Protein AF-A0A1X0RPB9-F1 (afdb_monomer)

Solvent-accessible surface area (backbone atoms only — not comparable to full-atom values): 7649 Å² total; per-residue (Å²): 132,70,64,65,63,25,50,61,67,73,63,40,88,18,40,42,52,42,24,71,76,38,57,91,80,31,90,64,28,49,27,88,86,76,65,73,53,67,14,37,64,58,32,63,68,43,66,34,67,66,42,35,52,38,48,52,52,50,26,66,74,54,26,37,88,84,57,48,71,73,55,49,52,53,22,59,60,67,73,44,44,81,78,54,70,74,40,91,75,66,68,102,83,70,54,67,53,53,56,54,52,46,48,51,49,42,50,49,51,42,51,47,37,28,75,75,67,70,39,80,76,52,46,66,60,44,50,52,62,65,76,107

pLDDT: mean 87.54, std 11.16, range [52.16, 97.38]

Foldseek 3Di:
DAQLVCLLVQNHPQLVVCCVVPVPPRVAQAQPQQSPDRGGSCCLQFDVPLLVVLVVVLCVVWQDDPDDRVNLSVCSNVVNQQPRDTDPPDDPPDDSVRLSRLLSVLSNVLSVCCVPVVDHRDSVVSNVSSVD

InterPro domains:
  IPR026960 Reverse transcriptase zinc-binding domain [PF13966] (3-55)

Mean predicted aligned error: 5.29 Å

Structure (mmCIF, N/CA/C/O backbone):
data_AF-A0A1X0RPB9-F1
#
_entry.id   AF-A0A1X0RPB9-F1
#
loop_
_atom_site.group_PDB
_atom_site.id
_atom_site.type_symbol
_atom_site.label_atom_id
_atom_site.label_alt_id
_atom_site.label_comp_id
_atom_site.label_asym_id
_atom_site.label_entity_id
_atom_site.label_seq_id
_atom_site.pdbx_PDB_ins_code
_atom_site.Cartn_x
_atom_site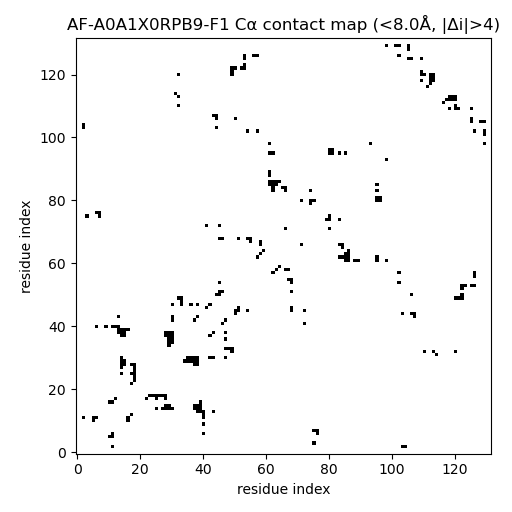.Cartn_y
_atom_site.Cartn_z
_atom_site.occupancy
_atom_site.B_iso_or_equiv
_atom_site.auth_seq_id
_atom_site.auth_comp_id
_atom_site.auth_asym_id
_atom_site.auth_atom_id
_atom_site.pdbx_PDB_model_num
ATOM 1 N N . ARG A 1 1 ? -12.495 -4.966 -7.906 1.00 52.81 1 ARG A N 1
ATOM 2 C CA . ARG A 1 1 ? -12.799 -3.513 -7.749 1.00 52.81 1 ARG A CA 1
ATOM 3 C C . ARG A 1 1 ? -11.464 -2.782 -7.576 1.00 52.81 1 ARG A C 1
ATOM 5 O O . ARG A 1 1 ? -10.630 -3.303 -6.854 1.00 52.81 1 ARG A O 1
ATOM 12 N N . ASN A 1 2 ? -11.221 -1.667 -8.272 1.00 86.12 2 ASN A N 1
ATOM 13 C CA . ASN A 1 2 ? -9.869 -1.114 -8.475 1.00 86.12 2 ASN A CA 1
ATOM 14 C C . ASN A 1 2 ? -9.308 -0.403 -7.212 1.00 86.12 2 ASN A C 1
ATOM 16 O O . ASN A 1 2 ? -9.836 0.632 -6.803 1.00 86.12 2 ASN A O 1
ATOM 20 N N . ILE A 1 3 ? -8.269 -0.982 -6.590 1.00 91.44 3 ILE A N 1
ATOM 21 C CA . ILE A 1 3 ? -7.591 -0.465 -5.380 1.00 91.44 3 ILE A CA 1
ATOM 22 C C . ILE A 1 3 ? -6.883 0.862 -5.678 1.00 91.44 3 ILE A C 1
ATOM 24 O O . ILE A 1 3 ? -7.037 1.821 -4.926 1.00 91.44 3 ILE A O 1
ATOM 28 N N . ILE A 1 4 ? -6.191 0.945 -6.817 1.00 90.56 4 ILE A N 1
ATOM 29 C CA . ILE A 1 4 ? -5.448 2.133 -7.262 1.00 90.56 4 ILE A CA 1
ATOM 30 C C . ILE A 1 4 ? -6.375 3.334 -7.422 1.00 90.56 4 ILE A C 1
ATOM 32 O O . ILE A 1 4 ? -6.088 4.415 -6.921 1.00 90.56 4 ILE A O 1
ATOM 36 N N . TYR A 1 5 ? -7.540 3.136 -8.042 1.00 91.75 5 TYR A N 1
ATOM 37 C CA . TYR A 1 5 ? -8.543 4.190 -8.170 1.00 91.75 5 TYR A CA 1
ATOM 38 C C . TYR A 1 5 ? -8.955 4.746 -6.800 1.00 91.75 5 TYR A C 1
ATOM 40 O O . TYR A 1 5 ? -9.071 5.958 -6.626 1.00 91.75 5 TYR A O 1
ATOM 48 N N . ARG A 1 6 ? -9.163 3.874 -5.805 1.00 92.69 6 ARG A N 1
ATOM 49 C CA . ARG A 1 6 ? -9.508 4.306 -4.443 1.00 92.69 6 ARG A CA 1
ATOM 50 C C . ARG A 1 6 ? -8.358 5.044 -3.774 1.00 92.69 6 ARG A C 1
ATOM 52 O O . ARG A 1 6 ? -8.624 6.028 -3.094 1.00 92.69 6 ARG A O 1
ATOM 59 N N . PHE A 1 7 ? -7.128 4.587 -3.979 1.00 94.44 7 PHE A N 1
ATOM 60 C CA . PHE A 1 7 ? -5.931 5.246 -3.474 1.00 94.44 7 PHE A CA 1
ATOM 61 C C . PHE A 1 7 ? -5.799 6.671 -4.034 1.00 94.44 7 PHE A C 1
ATOM 63 O O . PHE A 1 7 ? -5.795 7.621 -3.261 1.00 94.44 7 PHE A O 1
ATOM 70 N N . ILE A 1 8 ? -5.851 6.834 -5.361 1.00 93.38 8 ILE A N 1
ATOM 71 C CA . ILE A 1 8 ? -5.758 8.141 -6.043 1.00 93.38 8 ILE A CA 1
ATOM 72 C C . ILE A 1 8 ? -6.833 9.120 -5.563 1.00 93.38 8 ILE A C 1
ATOM 74 O O . ILE A 1 8 ? -6.579 10.308 -5.394 1.00 93.38 8 ILE A O 1
ATOM 78 N N . ASN A 1 9 ? -8.050 8.628 -5.333 1.00 92.75 9 ASN A N 1
ATOM 79 C CA . ASN A 1 9 ? -9.171 9.469 -4.922 1.00 92.75 9 ASN A CA 1
ATOM 80 C C . ASN A 1 9 ? -9.274 9.651 -3.397 1.00 92.75 9 ASN A C 1
ATOM 82 O O . ASN A 1 9 ? -10.293 10.166 -2.939 1.00 92.75 9 ASN A O 1
ATOM 86 N N . ASN A 1 10 ? -8.291 9.197 -2.606 1.00 90.06 10 ASN A N 1
ATOM 87 C CA . ASN A 1 10 ? -8.340 9.198 -1.134 1.00 90.06 10 ASN A CA 1
ATOM 88 C C . ASN A 1 10 ? -9.602 8.523 -0.556 1.00 90.06 10 ASN A C 1
ATOM 90 O O . ASN A 1 10 ? -10.117 8.891 0.496 1.00 90.06 10 ASN A O 1
ATOM 94 N N . LYS A 1 11 ? -10.117 7.511 -1.261 1.00 92.81 11 LYS A N 1
ATOM 95 C CA . LYS A 1 11 ? -11.288 6.695 -0.885 1.00 92.81 11 LYS A CA 1
ATOM 96 C C . LYS A 1 11 ? -10.893 5.278 -0.478 1.00 92.81 11 LYS A C 1
ATOM 98 O O . LYS A 1 11 ? -11.717 4.359 -0.503 1.00 92.81 11 LYS A O 1
ATOM 103 N N . ILE A 1 12 ? -9.615 5.071 -0.184 1.00 93.38 12 ILE A N 1
ATOM 104 C CA . ILE A 1 12 ? -9.126 3.802 0.321 1.00 93.38 12 ILE A CA 1
ATOM 105 C C . ILE A 1 12 ? -9.502 3.694 1.808 1.00 93.38 12 ILE A C 1
ATOM 107 O O . ILE A 1 12 ? -9.307 4.662 2.537 1.00 93.38 12 ILE A O 1
ATOM 111 N N . PRO A 1 13 ? -10.091 2.578 2.269 1.00 92.81 13 PRO A N 1
ATOM 112 C CA . PRO A 1 13 ? -10.568 2.411 3.640 1.00 92.81 13 PRO A CA 1
ATOM 113 C C . PRO A 1 13 ? -9.405 2.186 4.616 1.00 92.81 13 PRO A C 1
ATOM 115 O O . PRO A 1 13 ? -9.328 1.147 5.263 1.00 92.81 13 PRO A O 1
ATOM 118 N N . SER A 1 14 ? -8.500 3.158 4.706 1.00 94.06 14 SER A N 1
ATOM 119 C CA . SER A 1 14 ? -7.529 3.243 5.791 1.00 94.06 14 SER A CA 1
ATOM 120 C C . SER A 1 14 ? -8.248 3.526 7.105 1.00 94.06 14 SER A C 1
ATOM 122 O O . SER A 1 14 ? -9.335 4.122 7.113 1.00 94.06 14 SER A O 1
ATOM 124 N N . ARG A 1 15 ? -7.649 3.150 8.237 1.00 91.81 15 ARG A N 1
ATOM 125 C CA . ARG A 1 15 ? -8.258 3.437 9.543 1.00 91.81 15 ARG A CA 1
ATOM 126 C C . ARG A 1 15 ? -8.493 4.925 9.763 1.00 91.81 15 ARG A C 1
ATOM 128 O O . ARG A 1 15 ? -9.519 5.263 10.347 1.00 91.81 15 ARG A O 1
ATOM 135 N N . SER A 1 16 ? -7.624 5.805 9.258 1.00 92.12 16 SER A N 1
ATOM 136 C CA . SER A 1 16 ? -7.850 7.255 9.331 1.00 92.12 16 SER A CA 1
ATOM 137 C C . SER A 1 16 ? -9.141 7.686 8.623 1.00 92.12 16 SER A C 1
ATOM 139 O O . SER A 1 16 ? -9.931 8.441 9.190 1.00 92.12 16 SER A O 1
ATOM 141 N N . LEU A 1 17 ? -9.413 7.158 7.424 1.00 92.12 17 LEU A N 1
ATOM 142 C CA . LEU A 1 17 ? -10.651 7.444 6.702 1.00 92.12 17 LEU A CA 1
ATOM 143 C C . LEU A 1 17 ? -11.860 6.824 7.412 1.00 92.12 17 LEU A C 1
ATOM 145 O O . LEU A 1 17 ? -12.906 7.460 7.530 1.00 92.12 17 LEU A O 1
ATOM 149 N N . LEU A 1 18 ? -11.726 5.594 7.909 1.00 91.06 18 LEU A N 1
ATOM 150 C CA . LEU A 1 18 ? -12.804 4.919 8.630 1.00 91.06 18 LEU A CA 1
ATOM 151 C C . LEU A 1 18 ? -13.152 5.627 9.944 1.00 91.06 18 LEU A C 1
ATOM 153 O O . LEU A 1 18 ? -14.330 5.725 10.265 1.00 91.06 18 LEU A O 1
ATOM 157 N N . GLN A 1 19 ? -12.171 6.159 10.674 1.00 90.12 19 GLN A N 1
ATOM 158 C CA . GLN A 1 19 ? -12.406 6.985 11.861 1.00 90.12 19 GLN A CA 1
ATOM 159 C C . GLN A 1 19 ? -13.118 8.292 11.507 1.00 90.12 19 GLN A C 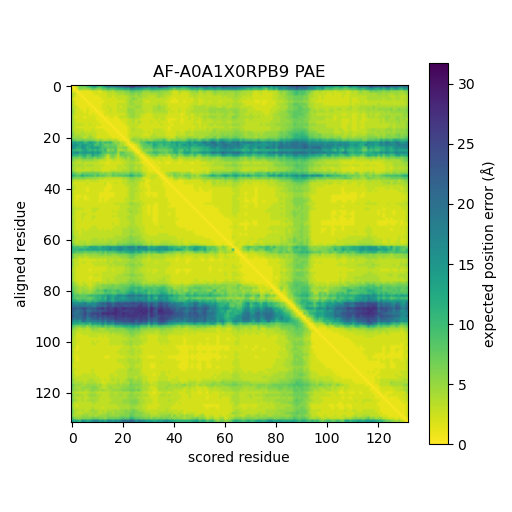1
ATOM 161 O O . GLN A 1 19 ? -14.048 8.699 12.203 1.00 90.12 19 GLN A O 1
ATOM 166 N N . TYR A 1 20 ? -12.723 8.931 10.406 1.00 88.56 20 TYR A N 1
ATOM 167 C CA . TYR A 1 20 ? -13.387 10.139 9.929 1.00 88.56 20 TYR A CA 1
ATOM 168 C C . TYR A 1 20 ? -14.861 9.887 9.560 1.00 88.56 20 TYR A C 1
ATOM 170 O O . TYR A 1 20 ? -15.727 10.666 9.945 1.00 88.56 20 TYR A O 1
ATOM 178 N N . ILE A 1 21 ? -15.168 8.784 8.867 1.00 88.06 21 ILE A N 1
ATOM 179 C CA . ILE A 1 21 ? -16.537 8.466 8.417 1.00 88.06 21 ILE A CA 1
ATOM 180 C C . ILE A 1 21 ? -17.393 7.854 9.542 1.00 88.06 21 ILE A C 1
ATOM 182 O O . ILE A 1 21 ? -18.576 8.165 9.668 1.00 88.06 21 ILE A O 1
ATOM 186 N N . PHE A 1 22 ? -16.815 6.969 10.356 1.00 85.50 22 PHE A N 1
ATOM 187 C CA . PHE A 1 22 ? -17.508 6.157 11.363 1.00 85.50 22 PHE A CA 1
ATOM 188 C C . PHE A 1 22 ? -16.938 6.399 12.762 1.00 85.50 22 PHE A C 1
ATOM 190 O O . PHE A 1 22 ? -16.606 5.455 13.483 1.00 85.50 22 PHE A O 1
ATOM 197 N N . SER A 1 23 ? -16.850 7.663 13.173 1.00 74.00 23 SER A N 1
ATOM 198 C CA . SER A 1 23 ? -16.170 8.101 14.405 1.00 74.00 23 SER A CA 1
ATOM 199 C C . SER A 1 23 ? -16.675 7.438 15.694 1.00 74.00 23 SER A C 1
ATOM 201 O O . SER A 1 23 ? -15.974 7.438 16.698 1.00 74.00 23 SER A O 1
ATOM 203 N N . LYS A 1 24 ? -17.875 6.841 15.680 1.00 71.50 24 LYS A N 1
ATOM 204 C CA . LYS A 1 24 ? -18.426 6.062 16.804 1.00 71.50 24 LYS A CA 1
ATOM 205 C C . LYS A 1 24 ? -17.896 4.625 16.893 1.00 71.50 24 LYS A C 1
ATOM 207 O O . LYS A 1 24 ? -17.904 4.055 17.976 1.00 71.50 24 LYS A O 1
ATOM 212 N N . ASN A 1 25 ? -17.451 4.044 15.778 1.00 73.19 25 ASN A N 1
ATOM 213 C CA . ASN A 1 25 ? -17.097 2.623 15.673 1.00 73.19 25 ASN A CA 1
ATOM 214 C C . ASN A 1 25 ? -15.585 2.388 15.571 1.00 73.19 25 ASN A C 1
ATOM 216 O O . ASN A 1 25 ? -15.126 1.259 15.732 1.00 73.19 25 ASN A O 1
ATOM 220 N N . VAL A 1 26 ? -14.804 3.429 15.274 1.00 75.12 26 VAL A N 1
ATOM 221 C CA . VAL A 1 26 ? -13.344 3.351 15.179 1.00 75.12 26 VAL A CA 1
ATOM 222 C C . VAL A 1 26 ? -12.744 4.329 16.176 1.00 75.12 26 VAL A C 1
ATOM 224 O O . VAL A 1 26 ? -12.734 5.536 15.954 1.00 75.12 26 VAL A O 1
ATOM 227 N N . THR A 1 27 ? -12.260 3.791 17.291 1.00 73.75 27 THR A N 1
ATOM 228 C CA . THR A 1 27 ? -11.702 4.569 18.402 1.00 73.75 27 THR A CA 1
ATOM 229 C C . THR A 1 27 ? -10.332 5.152 18.073 1.00 73.75 27 THR A C 1
ATOM 231 O O . THR A 1 27 ? -10.065 6.299 18.418 1.00 73.75 27 THR A O 1
ATOM 234 N N . PHE A 1 28 ? -9.496 4.404 17.347 1.00 81.12 28 PHE A N 1
ATOM 235 C CA . PHE A 1 28 ? -8.138 4.809 16.988 1.00 81.12 28 PHE A CA 1
ATOM 236 C C . PHE A 1 28 ? -7.851 4.574 15.505 1.00 81.12 28 PHE A C 1
ATOM 238 O O . PHE A 1 28 ? -8.281 3.574 14.921 1.00 81.12 28 PHE A O 1
ATOM 245 N N . ALA A 1 29 ? -7.096 5.493 14.904 1.00 88.75 29 ALA A N 1
ATOM 246 C CA . ALA A 1 29 ? -6.652 5.390 13.519 1.00 88.75 29 ALA A CA 1
ATOM 247 C C . ALA A 1 29 ? -5.287 4.705 13.361 1.00 88.75 29 ALA A C 1
ATOM 249 O O . ALA A 1 29 ? -4.756 4.689 12.257 1.00 88.75 29 ALA A O 1
ATOM 250 N N . ASN A 1 30 ? -4.709 4.141 14.423 1.00 93.06 30 ASN A N 1
ATOM 251 C CA . ASN A 1 30 ? -3.433 3.432 14.353 1.00 93.06 30 ASN A CA 1
ATOM 252 C C . ASN A 1 30 ? -3.521 2.190 13.454 1.00 93.06 30 ASN A C 1
ATOM 254 O O . ASN A 1 30 ? -4.542 1.498 13.402 1.00 93.06 30 ASN A O 1
ATOM 258 N N . CYS A 1 31 ? -2.423 1.900 12.764 1.00 93.69 31 CYS A N 1
ATOM 259 C CA . CYS A 1 31 ? -2.260 0.693 11.968 1.00 93.69 31 CYS A CA 1
ATOM 260 C C . CYS A 1 31 ? -2.291 -0.538 12.869 1.00 93.69 31 CYS A C 1
ATOM 262 O O . CYS A 1 31 ? -1.480 -0.669 13.781 1.00 93.69 31 CYS A O 1
ATOM 264 N N . GLN A 1 32 ? -3.191 -1.477 12.588 1.00 91.44 32 GLN A N 1
ATOM 265 C CA . GLN A 1 32 ? -3.331 -2.669 13.429 1.00 91.44 32 GLN A CA 1
ATOM 266 C C . GLN A 1 32 ? -2.189 -3.677 13.242 1.00 91.44 32 GLN A C 1
ATOM 268 O O . GLN A 1 32 ? -2.034 -4.572 14.063 1.00 91.44 32 GLN A O 1
ATOM 273 N N . ILE A 1 33 ? -1.396 -3.541 12.174 1.00 93.44 33 ILE A N 1
ATOM 274 C CA . ILE A 1 33 ? -0.279 -4.449 11.887 1.00 93.44 33 ILE A CA 1
ATOM 275 C C . ILE A 1 33 ? 0.979 -4.025 12.645 1.00 93.44 33 ILE A C 1
ATOM 277 O O . ILE A 1 33 ? 1.602 -4.852 13.298 1.00 93.44 33 ILE A O 1
ATOM 281 N N . CYS A 1 34 ? 1.375 -2.750 12.568 1.00 93.69 34 CYS A N 1
ATOM 282 C CA . CYS A 1 34 ? 2.592 -2.279 13.239 1.00 93.69 34 CYS A CA 1
ATOM 283 C C . CYS A 1 34 ? 2.329 -1.640 14.607 1.00 93.69 34 CYS A C 1
ATOM 285 O O . CYS A 1 34 ? 3.272 -1.461 15.369 1.00 93.69 34 CYS A O 1
ATOM 287 N N . SER A 1 35 ? 1.080 -1.267 14.911 1.00 88.44 35 SER A N 1
ATOM 288 C CA . SER A 1 35 ? 0.661 -0.553 16.130 1.00 88.44 35 SER A CA 1
ATOM 289 C C . SER A 1 35 ? 1.372 0.783 16.409 1.00 88.44 35 SER A C 1
ATOM 291 O O . SER A 1 35 ? 1.116 1.396 17.440 1.00 88.44 35 SER A O 1
ATOM 293 N N . GLY A 1 36 ? 2.241 1.252 15.508 1.00 84.19 36 GLY A N 1
ATOM 294 C CA . GLY A 1 36 ? 3.039 2.466 15.685 1.00 84.19 36 GLY A CA 1
ATOM 295 C C . GLY A 1 36 ? 2.301 3.716 15.220 1.00 8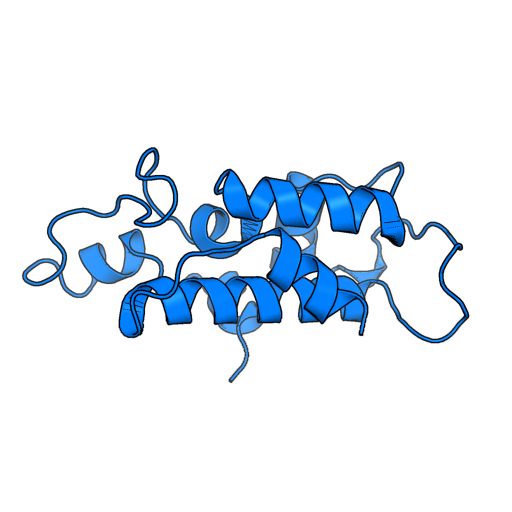4.19 36 GLY A C 1
ATOM 296 O O . GLY A 1 36 ? 1.841 4.516 16.030 1.00 84.19 36 GLY A O 1
ATOM 297 N N . ASP A 1 37 ? 2.153 3.865 13.905 1.00 91.44 37 ASP A N 1
ATOM 298 C CA . ASP A 1 37 ? 1.647 5.098 13.301 1.00 91.44 37 ASP A CA 1
ATOM 299 C C . ASP A 1 37 ? 0.152 5.046 12.972 1.00 91.44 37 ASP A C 1
ATOM 301 O O . ASP A 1 37 ? -0.472 3.983 12.885 1.00 91.44 37 ASP A O 1
ATOM 305 N N . THR A 1 38 ? -0.416 6.225 12.719 1.00 93.44 38 THR A N 1
ATOM 306 C CA . THR A 1 38 ? -1.733 6.381 12.099 1.00 93.44 38 THR A CA 1
ATOM 307 C C . THR A 1 38 ? -1.741 5.764 10.702 1.00 93.44 38 THR A C 1
ATOM 309 O O . THR A 1 38 ? -0.944 6.121 9.835 1.00 93.44 38 THR A O 1
ATOM 312 N N . GLU A 1 39 ? -2.698 4.880 10.446 1.00 95.00 39 GLU A N 1
ATOM 313 C CA . GLU A 1 39 ? -2.900 4.269 9.144 1.00 95.00 39 GLU A CA 1
ATOM 314 C C . GLU A 1 39 ? -3.584 5.249 8.186 1.00 95.00 39 GLU A C 1
ATOM 316 O O . GLU A 1 39 ? -4.813 5.353 8.111 1.00 95.00 39 GLU A O 1
ATOM 321 N N . THR A 1 40 ? -2.757 5.982 7.448 1.00 95.81 40 THR A N 1
ATOM 322 C CA . THR A 1 40 ? -3.145 6.766 6.271 1.00 95.81 40 THR A CA 1
ATOM 323 C C . THR A 1 40 ? -3.239 5.883 5.023 1.00 95.81 40 THR A C 1
ATOM 325 O O . THR A 1 40 ? -2.892 4.704 5.056 1.00 95.81 40 THR A O 1
ATOM 328 N N . ALA A 1 41 ? -3.683 6.447 3.896 1.00 95.31 41 ALA A N 1
ATOM 329 C CA . ALA A 1 41 ? -3.676 5.759 2.603 1.00 95.31 41 ALA A CA 1
ATOM 330 C C . ALA A 1 41 ? -2.270 5.259 2.214 1.00 95.31 41 ALA A C 1
ATOM 332 O O . ALA A 1 41 ? -2.110 4.108 1.808 1.00 95.31 41 ALA A O 1
ATOM 333 N N . ASP A 1 42 ? -1.252 6.102 2.402 1.00 96.25 42 ASP A N 1
ATOM 334 C CA . ASP A 1 42 ? 0.145 5.754 2.128 1.00 96.25 42 ASP A CA 1
ATOM 335 C C . ASP A 1 42 ? 0.653 4.687 3.099 1.00 96.25 42 ASP A C 1
ATOM 337 O O . ASP A 1 42 ? 1.330 3.747 2.690 1.00 96.25 42 ASP A O 1
ATOM 341 N N . HIS A 1 43 ? 0.289 4.776 4.380 1.00 96.56 43 HIS A N 1
ATOM 342 C CA . HIS A 1 43 ? 0.684 3.781 5.378 1.00 96.56 43 HIS A CA 1
ATOM 343 C C . HIS A 1 43 ? 0.031 2.419 5.137 1.00 96.56 43 HIS A C 1
ATOM 345 O O . HIS A 1 43 ? 0.679 1.378 5.279 1.00 96.56 43 HIS A O 1
ATOM 351 N N . LEU A 1 44 ? -1.232 2.426 4.710 1.00 96.50 44 LEU A N 1
ATOM 352 C CA . LEU A 1 44 ? -1.997 1.234 4.372 1.00 96.50 44 LEU A CA 1
ATOM 353 C C . LEU A 1 44 ? -1.375 0.442 3.215 1.00 96.50 44 LEU A C 1
ATOM 355 O O . LEU A 1 44 ? -1.495 -0.778 3.202 1.00 96.50 44 LEU A O 1
ATOM 359 N N . LEU A 1 45 ? -0.728 1.091 2.248 1.00 96.81 45 LEU A N 1
ATOM 360 C CA . LEU A 1 45 ? -0.201 0.403 1.063 1.00 96.81 45 LEU A CA 1
ATOM 361 C C . LEU A 1 45 ? 1.328 0.353 0.985 1.00 96.81 45 LEU A C 1
ATOM 363 O O . LEU A 1 45 ? 1.864 -0.584 0.399 1.00 96.81 45 LEU A O 1
ATOM 367 N N . PHE A 1 46 ? 2.035 1.322 1.567 1.00 96.88 46 PHE A N 1
ATOM 368 C CA . PHE A 1 46 ? 3.456 1.546 1.291 1.00 96.88 46 PHE A CA 1
ATOM 369 C C . PHE A 1 46 ? 4.315 1.673 2.550 1.00 96.88 46 PHE A C 1
ATOM 371 O O . PHE A 1 46 ? 5.297 0.948 2.685 1.00 96.88 46 PHE A O 1
ATOM 378 N N . THR A 1 47 ? 3.975 2.583 3.467 1.00 96.94 47 THR A N 1
ATOM 379 C CA . THR A 1 47 ? 4.942 3.043 4.486 1.00 96.94 47 THR A CA 1
ATOM 380 C C . THR A 1 47 ? 4.899 2.286 5.813 1.00 96.94 47 THR A C 1
ATOM 382 O O . THR A 1 47 ? 5.825 2.416 6.609 1.00 96.94 47 THR A O 1
ATOM 385 N N . CYS A 1 48 ? 3.886 1.447 6.056 1.00 97.38 48 CYS A N 1
ATOM 386 C CA . CYS A 1 48 ? 3.882 0.532 7.202 1.00 97.38 48 CYS A CA 1
ATOM 387 C C . CYS A 1 48 ? 5.139 -0.358 7.189 1.00 97.38 48 CYS A C 1
ATOM 389 O O . CYS A 1 48 ? 5.370 -0.990 6.161 1.00 97.38 48 CYS A O 1
ATOM 391 N N . PRO A 1 49 ? 5.880 -0.538 8.303 1.00 96.81 49 PRO A N 1
ATOM 392 C CA . PRO A 1 49 ? 7.140 -1.296 8.325 1.00 96.81 49 PRO A CA 1
ATOM 393 C C . PRO A 1 49 ? 7.076 -2.681 7.660 1.00 96.81 49 PRO A C 1
ATOM 395 O O . PRO A 1 49 ? 7.917 -3.012 6.830 1.00 96.81 49 PRO A O 1
ATOM 398 N N . ALA A 1 50 ? 6.024 -3.460 7.936 1.00 96.12 50 ALA A N 1
ATOM 399 C CA . ALA A 1 50 ? 5.821 -4.771 7.311 1.00 96.12 50 ALA A CA 1
ATOM 400 C C . ALA A 1 50 ? 5.637 -4.705 5.779 1.00 96.12 50 ALA A C 1
ATOM 402 O O . ALA A 1 50 ? 6.089 -5.592 5.058 1.00 96.12 50 ALA A O 1
ATOM 403 N N . LYS A 1 51 ? 4.990 -3.646 5.274 1.00 96.69 51 LYS A N 1
ATOM 404 C CA . LYS A 1 51 ? 4.748 -3.411 3.838 1.00 96.69 51 LYS A CA 1
ATOM 405 C C . LYS A 1 51 ? 5.974 -2.806 3.171 1.00 96.69 51 LYS A C 1
ATOM 407 O O . LYS A 1 51 ? 6.284 -3.153 2.041 1.00 96.69 51 LYS A O 1
ATOM 412 N N . LEU A 1 52 ? 6.697 -1.955 3.896 1.00 96.31 52 LEU A N 1
ATOM 413 C CA . LEU A 1 52 ? 7.966 -1.390 3.468 1.00 96.31 52 LEU A CA 1
ATOM 414 C C . LEU A 1 52 ? 8.991 -2.498 3.218 1.00 96.31 52 LEU A C 1
ATOM 416 O O . LEU A 1 52 ? 9.703 -2.443 2.225 1.00 96.31 52 LEU A O 1
ATOM 420 N N . PHE A 1 53 ? 9.017 -3.531 4.067 1.00 96.75 53 PHE A N 1
ATOM 421 C CA . PHE A 1 53 ? 9.844 -4.715 3.839 1.00 96.75 53 PHE A CA 1
ATOM 422 C C . PHE A 1 53 ? 9.504 -5.407 2.508 1.00 96.75 53 PHE A C 1
ATOM 424 O O . PHE A 1 53 ? 10.399 -5.627 1.701 1.00 96.75 53 PHE A O 1
ATOM 431 N N . VAL A 1 54 ? 8.215 -5.660 2.234 1.00 97.00 54 VAL A N 1
ATOM 432 C CA . VAL A 1 54 ? 7.764 -6.214 0.940 1.00 97.00 54 VAL A CA 1
ATOM 433 C C . VAL A 1 54 ? 8.223 -5.327 -0.215 1.00 97.00 54 VAL A C 1
ATOM 435 O O . VAL A 1 54 ? 8.816 -5.817 -1.170 1.00 97.00 54 VAL A O 1
ATOM 438 N N . TRP A 1 55 ? 7.993 -4.015 -0.125 1.00 96.38 55 TRP A N 1
ATOM 439 C CA . TRP A 1 55 ? 8.398 -3.087 -1.175 1.00 96.38 55 TRP A CA 1
ATOM 440 C C . TRP A 1 55 ? 9.903 -3.055 -1.397 1.00 96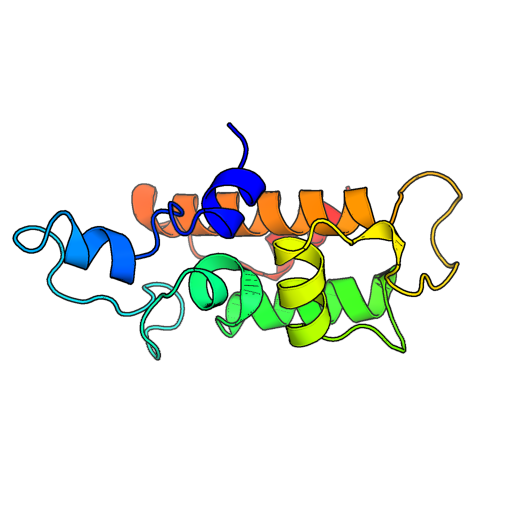.38 55 TRP A C 1
ATOM 442 O O . TRP A 1 55 ? 10.317 -3.010 -2.546 1.00 96.38 55 TRP A O 1
ATOM 452 N N . ASN A 1 56 ? 10.716 -3.089 -0.344 1.00 94.62 56 ASN A N 1
ATOM 453 C CA . ASN A 1 56 ? 12.170 -3.092 -0.479 1.00 94.62 56 ASN A CA 1
ATOM 454 C C . ASN A 1 56 ? 12.662 -4.342 -1.216 1.00 94.62 56 ASN A C 1
ATOM 456 O O . ASN A 1 56 ? 13.501 -4.213 -2.102 1.00 94.62 56 ASN A O 1
ATOM 460 N N . GLU A 1 57 ? 12.102 -5.515 -0.913 1.00 93.50 57 GLU A N 1
ATOM 461 C CA . GLU A 1 57 ? 12.433 -6.766 -1.609 1.00 93.50 57 GLU A CA 1
ATOM 462 C C . GLU A 1 57 ? 12.004 -6.723 -3.082 1.00 93.50 57 GLU A C 1
ATOM 464 O O . GLU A 1 57 ? 12.810 -6.985 -3.972 1.00 93.50 57 GLU A O 1
ATOM 469 N N . ILE A 1 58 ? 10.766 -6.298 -3.362 1.00 91.56 58 ILE A N 1
ATOM 470 C CA . ILE A 1 58 ? 10.254 -6.163 -4.736 1.00 91.56 58 ILE A CA 1
ATOM 471 C C . ILE A 1 58 ? 11.037 -5.110 -5.529 1.00 91.56 58 ILE A C 1
ATOM 473 O O . ILE A 1 58 ? 11.340 -5.312 -6.704 1.00 91.56 58 ILE A O 1
ATOM 477 N N . ILE A 1 59 ? 11.391 -3.984 -4.907 1.00 91.00 59 ILE A N 1
ATOM 478 C CA . ILE A 1 59 ? 12.243 -2.973 -5.532 1.00 91.00 59 ILE A CA 1
ATOM 479 C C . ILE A 1 59 ? 13.599 -3.588 -5.847 1.00 91.00 59 ILE A C 1
ATOM 481 O O . ILE A 1 59 ? 14.031 -3.501 -6.990 1.00 91.00 59 ILE A O 1
ATOM 485 N N . PHE A 1 60 ? 14.255 -4.212 -4.869 1.00 89.00 60 PHE A N 1
ATOM 486 C CA . PHE A 1 60 ? 15.581 -4.793 -5.049 1.00 89.00 60 PHE A CA 1
ATOM 487 C C . PHE A 1 60 ? 15.611 -5.830 -6.180 1.00 89.00 60 PHE A C 1
ATOM 489 O O . PHE A 1 60 ? 16.546 -5.852 -6.980 1.00 89.00 60 PHE A O 1
ATOM 496 N N . GLU A 1 61 ? 14.568 -6.650 -6.274 1.00 86.94 61 GLU A N 1
ATOM 497 C CA . GLU A 1 61 ? 14.464 -7.720 -7.261 1.00 86.94 61 GLU A CA 1
ATOM 498 C C . GLU A 1 61 ? 14.076 -7.221 -8.663 1.00 86.94 61 GLU A C 1
ATOM 500 O O . GLU A 1 61 ? 14.657 -7.677 -9.651 1.00 86.94 61 GLU A O 1
ATOM 505 N N . PHE A 1 62 ? 13.135 -6.272 -8.768 1.00 83.94 62 PHE A N 1
ATOM 506 C CA . PHE A 1 62 ? 12.501 -5.916 -10.047 1.00 83.94 62 PHE A CA 1
ATOM 507 C C . PHE A 1 62 ? 12.709 -4.462 -10.508 1.00 83.94 62 PHE A C 1
ATOM 509 O O . PHE A 1 62 ? 12.610 -4.195 -11.705 1.00 83.94 62 PHE A O 1
ATOM 516 N N . LEU A 1 63 ? 12.959 -3.510 -9.598 1.00 85.00 63 LEU A N 1
ATOM 517 C CA . LEU A 1 63 ? 12.887 -2.057 -9.872 1.00 85.00 63 LEU A CA 1
ATOM 518 C C . LEU A 1 63 ? 14.165 -1.265 -9.499 1.00 85.00 63 LEU A C 1
ATOM 520 O O . LEU A 1 63 ? 14.229 -0.051 -9.686 1.00 85.00 63 LEU A O 1
ATOM 524 N N . TRP A 1 64 ? 15.178 -1.919 -8.932 1.00 79.25 64 TRP A N 1
ATOM 525 C CA . TRP A 1 64 ? 16.460 -1.330 -8.518 1.00 79.25 64 TRP A CA 1
ATOM 526 C C . TRP A 1 64 ? 17.286 -0.893 -9.747 1.00 79.25 64 TRP A C 1
ATOM 528 O O . TRP A 1 64 ? 17.138 -1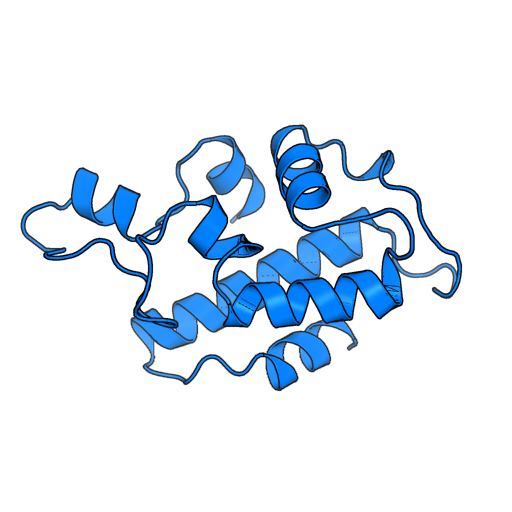.526 -10.783 1.00 79.25 64 TRP A O 1
ATOM 538 N N . PRO A 1 65 ? 18.171 0.133 -9.706 1.00 73.69 65 PRO A N 1
ATOM 539 C CA . PRO A 1 65 ? 18.684 0.840 -8.532 1.00 73.69 65 PRO A CA 1
ATOM 540 C C . PRO A 1 65 ? 18.030 2.162 -8.150 1.00 73.69 65 PRO A C 1
ATOM 542 O O . PRO A 1 65 ? 18.310 2.687 -7.075 1.00 73.69 65 PRO A O 1
ATOM 545 N N . THR A 1 66 ? 17.187 2.724 -9.003 1.00 80.25 66 THR A N 1
ATOM 546 C CA . THR A 1 66 ? 16.765 4.130 -8.895 1.00 80.25 66 THR A CA 1
ATOM 547 C C . THR A 1 66 ? 15.350 4.322 -8.352 1.00 80.25 66 THR A C 1
ATOM 549 O O . THR A 1 66 ? 14.931 5.460 -8.131 1.00 80.25 66 THR A O 1
ATOM 552 N N . VAL A 1 67 ? 14.607 3.239 -8.113 1.00 86.44 67 VAL A N 1
ATOM 553 C CA . VAL A 1 67 ? 13.255 3.300 -7.549 1.00 86.44 67 VAL A CA 1
ATOM 554 C C . VAL A 1 67 ? 13.301 3.197 -6.026 1.00 86.44 67 VAL A C 1
ATOM 556 O O . VAL A 1 67 ? 13.943 2.319 -5.462 1.00 86.44 67 VAL A O 1
ATOM 559 N N . PHE A 1 68 ? 12.563 4.085 -5.362 1.00 89.88 68 PHE A N 1
ATOM 560 C CA . PHE A 1 68 ? 12.351 4.084 -3.916 1.00 89.88 68 PHE A CA 1
ATOM 561 C C . PHE A 1 68 ? 10.854 4.175 -3.617 1.00 89.88 68 PHE A C 1
ATOM 563 O O . PHE A 1 68 ? 10.066 4.616 -4.456 1.00 89.88 68 PHE A O 1
ATOM 570 N N . VAL A 1 69 ? 10.446 3.816 -2.399 1.00 93.50 69 VAL A N 1
ATOM 571 C CA . VAL A 1 69 ? 9.029 3.826 -1.994 1.00 93.50 69 VAL A CA 1
ATOM 572 C C . VAL A 1 69 ? 8.346 5.194 -2.183 1.00 93.50 69 VAL A C 1
ATOM 574 O O . VAL A 1 69 ? 7.247 5.216 -2.736 1.00 93.50 69 VAL A O 1
ATOM 577 N N . PRO A 1 70 ? 8.961 6.349 -1.851 1.00 93.62 70 PRO A N 1
ATOM 578 C CA . PRO A 1 70 ? 8.365 7.652 -2.165 1.00 93.62 70 PRO A CA 1
ATOM 579 C C . PRO A 1 70 ? 8.125 7.864 -3.667 1.00 93.62 70 PRO A C 1
ATOM 581 O O . PRO A 1 70 ? 7.092 8.407 -4.060 1.00 93.62 70 PRO A O 1
ATOM 584 N N . THR A 1 71 ? 9.042 7.387 -4.514 1.00 90.56 71 THR A N 1
ATOM 585 C CA . THR A 1 71 ? 8.904 7.429 -5.976 1.00 90.56 71 THR A CA 1
ATOM 586 C C . THR A 1 71 ? 7.727 6.571 -6.437 1.00 90.56 71 THR A C 1
ATOM 588 O O . THR A 1 71 ? 6.946 7.018 -7.274 1.00 90.56 71 THR A O 1
ATOM 591 N N . LEU A 1 72 ? 7.541 5.382 -5.850 1.00 91.69 72 LEU A N 1
ATOM 592 C CA . LEU A 1 72 ? 6.396 4.510 -6.135 1.00 91.69 72 LEU A CA 1
ATOM 593 C C . LEU A 1 72 ? 5.063 5.152 -5.758 1.00 91.69 72 LEU A C 1
ATOM 595 O O . LEU A 1 72 ? 4.121 5.09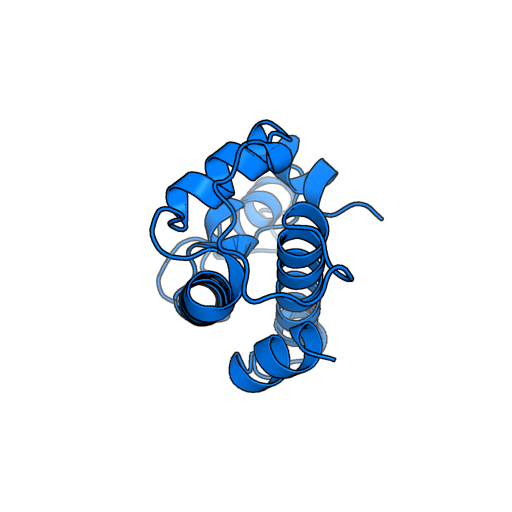3 -6.548 1.00 91.69 72 LEU A O 1
ATOM 599 N N . ILE A 1 73 ? 4.981 5.791 -4.589 1.00 94.31 73 ILE A N 1
ATOM 600 C CA . ILE A 1 73 ? 3.775 6.507 -4.151 1.00 94.31 73 ILE A CA 1
ATOM 601 C C . ILE A 1 73 ? 3.418 7.588 -5.178 1.00 94.31 73 ILE A C 1
ATOM 603 O O . ILE A 1 73 ? 2.296 7.619 -5.685 1.00 94.31 73 ILE A O 1
ATOM 607 N N . GLN A 1 74 ? 4.384 8.435 -5.549 1.00 92.62 74 GLN A N 1
ATOM 608 C CA . GLN A 1 74 ? 4.162 9.514 -6.516 1.00 92.62 74 GLN A CA 1
ATOM 609 C C . GLN A 1 74 ? 3.787 8.993 -7.907 1.00 92.62 74 GLN A C 1
ATOM 611 O O . GLN A 1 74 ? 2.844 9.498 -8.518 1.00 92.62 74 GLN A O 1
ATOM 616 N N . ALA A 1 75 ? 4.479 7.964 -8.397 1.00 90.44 75 ALA A N 1
ATOM 617 C CA . ALA A 1 75 ? 4.177 7.353 -9.686 1.00 90.44 75 ALA A CA 1
ATOM 618 C C . ALA A 1 75 ? 2.784 6.698 -9.689 1.00 90.44 75 ALA A C 1
ATOM 620 O O . ALA A 1 75 ? 2.045 6.837 -10.663 1.00 90.44 75 ALA A O 1
ATOM 621 N N . THR A 1 76 ? 2.374 6.071 -8.581 1.00 91.44 76 THR A N 1
ATOM 622 C CA . THR A 1 76 ? 1.030 5.490 -8.423 1.00 91.44 76 THR A CA 1
ATOM 623 C C . THR A 1 76 ? -0.052 6.572 -8.412 1.00 91.44 76 THR A C 1
ATOM 625 O O . THR A 1 76 ? -1.059 6.433 -9.105 1.00 91.44 76 THR A O 1
ATOM 628 N N . LEU A 1 77 ? 0.159 7.672 -7.679 1.00 91.38 77 LEU A N 1
ATOM 629 C CA . LEU A 1 77 ? -0.778 8.803 -7.624 1.00 91.38 77 LEU A CA 1
ATOM 630 C C . LEU A 1 77 ? -0.961 9.480 -8.988 1.00 91.38 77 LEU A C 1
ATOM 632 O O . LEU A 1 77 ? -2.069 9.890 -9.328 1.00 91.38 77 LEU A O 1
ATOM 636 N N . ARG A 1 78 ? 0.117 9.582 -9.773 1.00 90.19 78 ARG A N 1
ATOM 637 C CA . ARG A 1 78 ? 0.108 10.197 -11.111 1.00 90.19 78 ARG A CA 1
ATOM 638 C C . ARG A 1 78 ? -0.274 9.233 -12.232 1.00 90.19 78 ARG A C 1
ATOM 640 O O . ARG A 1 78 ? -0.335 9.662 -13.378 1.00 90.19 78 ARG A O 1
ATOM 647 N N . LEU A 1 79 ? -0.500 7.952 -11.922 1.00 85.69 79 LEU A N 1
ATOM 648 C CA . LEU A 1 79 ? -0.649 6.876 -12.912 1.00 85.69 79 LEU A CA 1
ATOM 649 C C . LEU A 1 79 ? 0.527 6.803 -13.904 1.00 85.69 79 LEU A C 1
ATOM 651 O O . LEU A 1 79 ? 0.373 6.335 -15.028 1.00 85.69 79 LEU A O 1
ATOM 655 N N . ASN A 1 80 ? 1.713 7.228 -13.471 1.00 85.19 80 ASN A N 1
ATOM 656 C CA . ASN A 1 80 ? 2.907 7.336 -14.298 1.00 85.19 80 ASN A CA 1
ATOM 657 C C . ASN A 1 80 ? 3.931 6.243 -13.966 1.00 85.19 80 ASN A C 1
ATOM 659 O O . ASN A 1 80 ? 5.109 6.493 -13.722 1.00 85.19 80 ASN A O 1
ATOM 663 N N . LEU A 1 81 ? 3.451 5.003 -13.887 1.00 80.06 81 LEU A N 1
ATOM 664 C CA . LEU A 1 81 ? 4.280 3.841 -13.556 1.00 80.06 81 LEU A CA 1
ATOM 665 C C . LEU A 1 81 ? 5.181 3.404 -14.726 1.00 80.06 81 LEU A C 1
ATOM 667 O O . LEU A 1 81 ? 6.111 2.634 -14.516 1.00 80.06 81 LEU A O 1
ATOM 671 N N . GLN A 1 82 ? 4.907 3.883 -15.944 1.00 72.25 82 GLN A N 1
ATOM 672 C CA . GLN A 1 82 ? 5.685 3.582 -17.152 1.00 72.25 82 GLN A CA 1
ATOM 673 C C . GLN A 1 82 ? 7.031 4.307 -17.192 1.00 72.25 82 GLN A C 1
ATOM 675 O O . GLN A 1 82 ? 7.983 3.784 -17.759 1.00 72.25 82 GLN A O 1
ATOM 680 N N . GLU A 1 83 ? 7.119 5.488 -16.579 1.00 70.06 83 GLU A N 1
ATOM 681 C CA . GLU A 1 83 ? 8.357 6.272 -16.507 1.00 70.06 83 GLU A CA 1
ATOM 682 C C . GLU A 1 83 ? 9.310 5.796 -15.401 1.00 70.06 83 GLU A C 1
ATOM 684 O O . GLU A 1 83 ? 10.408 6.336 -15.257 1.00 70.06 83 GLU A O 1
ATOM 689 N N . LEU A 1 84 ? 8.917 4.793 -14.607 1.00 74.31 84 LEU A N 1
ATOM 690 C CA . LEU A 1 84 ? 9.813 4.220 -13.612 1.00 74.31 84 LEU A CA 1
ATOM 691 C C . LEU A 1 84 ? 10.958 3.478 -14.323 1.00 74.31 84 LEU A C 1
ATOM 693 O O . LEU A 1 84 ? 10.692 2.588 -15.134 1.00 74.31 84 LEU A O 1
ATOM 697 N N . PRO A 1 85 ? 12.225 3.816 -14.025 1.00 65.62 85 PRO A N 1
ATOM 698 C CA . PRO A 1 85 ? 13.379 3.172 -14.639 1.00 65.62 85 PRO A CA 1
ATOM 699 C C . PRO A 1 85 ? 13.366 1.671 -14.335 1.00 65.62 85 PRO A C 1
ATOM 701 O O . PRO A 1 85 ? 13.316 1.264 -13.176 1.00 65.62 85 PRO A O 1
ATOM 704 N N . VAL A 1 86 ? 13.384 0.853 -15.387 1.00 61.69 86 VAL A N 1
ATOM 705 C CA . VAL A 1 86 ? 13.321 -0.611 -15.288 1.00 61.69 86 VAL A CA 1
ATOM 706 C C . VAL A 1 86 ? 14.725 -1.181 -15.382 1.00 61.69 86 VAL A C 1
ATOM 708 O O . VAL A 1 86 ? 15.487 -0.808 -16.276 1.00 61.69 86 VAL A O 1
ATOM 711 N N . TYR A 1 87 ? 15.058 -2.121 -14.500 1.00 61.69 87 TYR A N 1
ATOM 712 C CA . TYR A 1 87 ? 16.269 -2.919 -14.635 1.00 61.69 87 TYR A CA 1
ATOM 713 C C . TYR A 1 87 ? 15.927 -4.304 -15.176 1.00 61.69 87 TYR A C 1
ATOM 715 O O . TYR A 1 87 ? 15.203 -5.091 -14.567 1.00 61.69 87 TYR A O 1
ATOM 723 N N . CYS A 1 88 ? 16.442 -4.581 -16.373 1.00 52.31 88 CYS A N 1
ATOM 724 C CA . CYS A 1 88 ? 16.208 -5.800 -17.136 1.00 52.31 88 CYS A CA 1
ATOM 725 C C . CYS A 1 88 ? 16.895 -7.018 -16.496 1.00 52.31 88 CYS A C 1
ATOM 727 O O . CYS A 1 88 ? 17.955 -7.45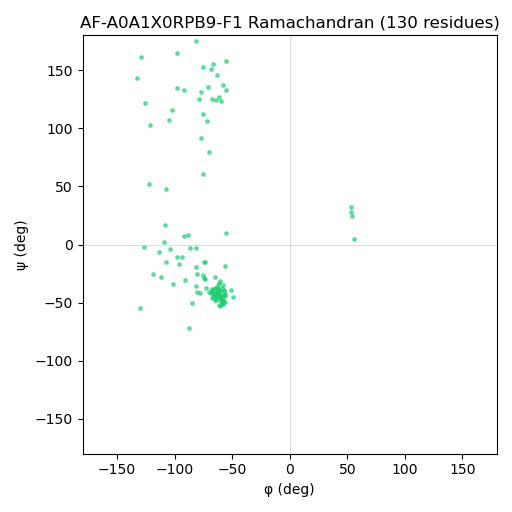2 -16.945 1.00 52.31 88 CYS A O 1
ATOM 729 N N . ARG A 1 89 ? 16.288 -7.594 -15.456 1.00 52.22 89 ARG A N 1
ATOM 730 C CA . ARG A 1 89 ? 16.481 -9.019 -15.115 1.00 52.22 89 ARG A CA 1
ATOM 731 C C . ARG A 1 89 ? 15.223 -9.862 -15.288 1.00 52.22 89 ARG A C 1
ATOM 733 O O . ARG A 1 89 ? 15.297 -11.081 -15.177 1.00 52.22 89 ARG A O 1
ATOM 740 N N . ILE A 1 90 ? 14.091 -9.233 -15.584 1.00 56.69 90 ILE A N 1
ATOM 741 C CA . ILE A 1 90 ? 12.855 -9.944 -15.893 1.00 56.69 90 ILE A CA 1
ATOM 742 C C . ILE A 1 90 ? 13.026 -10.595 -17.280 1.00 56.69 90 ILE A C 1
ATOM 744 O O . ILE A 1 90 ? 13.498 -9.915 -18.197 1.00 56.69 90 ILE A O 1
ATOM 748 N N . PRO A 1 91 ? 12.636 -11.867 -17.491 1.00 52.16 91 PRO A N 1
ATOM 749 C CA . PRO A 1 91 ? 12.270 -12.306 -18.837 1.00 52.16 91 PRO A CA 1
ATOM 750 C C . PRO A 1 91 ? 11.168 -11.370 -19.373 1.00 52.16 91 PRO A C 1
ATOM 752 O O . PRO A 1 91 ? 10.478 -10.737 -18.584 1.00 52.16 91 PRO A O 1
ATOM 755 N N . GLU A 1 92 ? 10.966 -11.260 -20.685 1.00 56.88 92 GLU A N 1
ATOM 756 C CA . GLU A 1 92 ? 10.045 -10.310 -21.363 1.00 56.88 92 GLU A CA 1
ATOM 757 C C . GLU A 1 92 ? 8.548 -10.345 -20.923 1.00 56.88 92 GLU A C 1
ATOM 759 O O . GLU A 1 92 ? 7.688 -9.740 -21.556 1.00 56.88 92 GLU A O 1
ATOM 764 N N . VAL A 1 93 ? 8.206 -11.052 -19.845 1.00 57.03 93 VAL A N 1
ATOM 765 C CA . VAL A 1 93 ? 6.868 -11.497 -19.451 1.00 57.03 93 VAL A CA 1
ATOM 766 C C . VAL A 1 93 ? 6.120 -10.506 -18.540 1.00 57.03 93 VAL A C 1
ATOM 768 O O . VAL A 1 93 ? 4.894 -10.447 -18.621 1.00 57.03 93 VAL A O 1
ATOM 771 N N . LEU A 1 94 ? 6.790 -9.707 -17.690 1.00 67.50 94 LEU A N 1
ATOM 772 C CA . LEU A 1 94 ? 6.109 -8.808 -16.732 1.00 67.50 94 LEU A CA 1
ATOM 773 C C . LEU A 1 94 ? 6.570 -7.348 -16.843 1.00 67.50 94 LEU A C 1
ATOM 775 O O . LEU A 1 94 ? 7.738 -7.029 -16.653 1.00 67.50 94 LEU A O 1
ATOM 779 N N . SER A 1 95 ? 5.622 -6.441 -17.103 1.00 80.25 95 SER A N 1
ATOM 780 C CA . SER A 1 95 ? 5.875 -4.994 -17.108 1.00 80.25 95 SER A CA 1
ATOM 781 C C . SER A 1 95 ? 6.011 -4.436 -15.684 1.00 80.25 95 SER A C 1
ATOM 783 O O . SER A 1 95 ? 5.372 -4.941 -14.758 1.00 80.25 95 SER A O 1
ATOM 785 N N . THR A 1 96 ? 6.750 -3.336 -15.502 1.00 80.62 96 THR A N 1
ATOM 786 C CA . THR A 1 96 ? 6.849 -2.609 -14.215 1.00 80.62 96 THR A CA 1
ATOM 787 C C . THR A 1 96 ? 5.487 -2.277 -13.618 1.00 80.62 96 THR A C 1
ATOM 789 O O . THR A 1 96 ? 5.273 -2.414 -12.414 1.00 80.62 96 THR A O 1
ATOM 792 N N . ILE A 1 97 ? 4.534 -1.891 -14.470 1.00 84.94 97 ILE A N 1
ATOM 793 C CA . ILE A 1 97 ? 3.157 -1.623 -14.055 1.00 84.94 97 ILE A CA 1
ATOM 794 C C . ILE A 1 97 ? 2.559 -2.878 -13.420 1.00 84.94 97 ILE A C 1
ATOM 796 O O . ILE A 1 97 ? 1.980 -2.802 -12.341 1.00 84.94 97 ILE A O 1
ATOM 800 N N . THR A 1 98 ? 2.724 -4.034 -14.064 1.00 86.94 98 THR A N 1
ATOM 801 C CA . THR A 1 98 ? 2.205 -5.314 -13.576 1.00 86.94 98 THR A CA 1
ATOM 802 C C . THR A 1 98 ? 2.777 -5.657 -12.203 1.00 86.94 98 THR A C 1
ATOM 804 O O . THR A 1 98 ? 2.004 -5.955 -11.295 1.00 86.94 98 THR A O 1
ATOM 807 N N . VAL A 1 99 ? 4.095 -5.531 -12.015 1.00 88.69 99 VAL A N 1
ATOM 808 C CA . VAL A 1 99 ? 4.759 -5.794 -10.723 1.00 88.69 99 VAL A CA 1
ATOM 809 C C . VAL A 1 99 ? 4.189 -4.902 -9.619 1.00 88.69 99 VAL A C 1
ATOM 811 O O . VAL A 1 99 ? 3.808 -5.394 -8.555 1.00 88.69 99 VAL A O 1
ATOM 814 N N . VAL A 1 100 ? 4.055 -3.597 -9.875 1.00 90.62 100 VAL A N 1
ATOM 815 C CA . VAL A 1 100 ? 3.497 -2.649 -8.898 1.00 90.62 100 VAL A CA 1
ATOM 816 C C . VAL A 1 100 ? 2.037 -2.977 -8.576 1.00 90.62 100 VAL A C 1
ATOM 818 O O . VAL A 1 100 ? 1.651 -2.988 -7.406 1.00 90.62 100 VAL A O 1
ATOM 821 N N . LEU A 1 101 ? 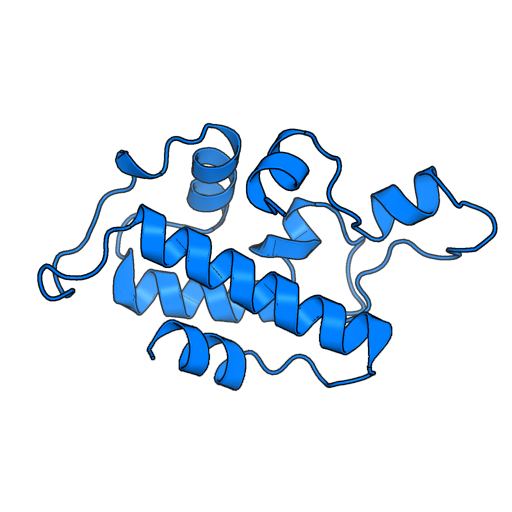1.220 -3.282 -9.589 1.00 91.25 101 LEU A N 1
ATOM 822 C CA . LEU A 1 101 ? -0.195 -3.605 -9.400 1.00 91.25 101 LEU A CA 1
ATOM 823 C C . LEU A 1 101 ? -0.402 -4.902 -8.609 1.00 91.25 101 LEU A C 1
ATOM 825 O O . LEU A 1 101 ? -1.242 -4.919 -7.707 1.00 91.25 101 LEU A O 1
ATOM 829 N N . ILE A 1 102 ? 0.357 -5.958 -8.918 1.00 92.56 102 ILE A N 1
ATOM 830 C CA . ILE A 1 102 ? 0.301 -7.236 -8.192 1.00 92.56 102 ILE A CA 1
ATOM 831 C C . ILE A 1 102 ? 0.757 -7.032 -6.747 1.00 92.56 102 ILE A C 1
ATOM 833 O O . ILE A 1 102 ? 0.066 -7.457 -5.825 1.00 92.56 102 ILE A O 1
ATOM 837 N N . THR A 1 103 ? 1.850 -6.296 -6.533 1.00 94.75 103 THR A N 1
ATOM 838 C CA . THR A 1 103 ? 2.357 -6.010 -5.183 1.00 94.75 103 THR A CA 1
ATOM 839 C C . THR A 1 103 ? 1.320 -5.274 -4.335 1.00 94.75 103 THR A C 1
ATOM 841 O O . THR A 1 103 ? 1.042 -5.674 -3.203 1.00 94.75 103 THR A O 1
ATOM 844 N N . ILE A 1 104 ? 0.676 -4.240 -4.890 1.00 95.62 104 ILE A N 1
ATOM 845 C CA . ILE A 1 104 ? -0.407 -3.522 -4.201 1.00 95.62 104 ILE A CA 1
ATOM 846 C C . ILE A 1 104 ? -1.585 -4.457 -3.906 1.00 95.62 104 ILE A C 1
ATOM 848 O O . ILE A 1 104 ? -2.170 -4.372 -2.824 1.00 95.62 104 ILE A O 1
ATOM 852 N N . ALA A 1 105 ? -1.946 -5.338 -4.841 1.00 95.44 105 ALA A N 1
ATOM 853 C CA . ALA A 1 105 ? -3.050 -6.274 -4.662 1.00 95.44 105 ALA A CA 1
ATOM 854 C C . ALA A 1 105 ? -2.775 -7.299 -3.550 1.00 95.44 105 ALA A C 1
ATOM 856 O O . ALA A 1 105 ? -3.649 -7.511 -2.705 1.00 95.44 105 ALA A O 1
ATOM 857 N N . GLU A 1 106 ? -1.576 -7.882 -3.501 1.00 96.50 106 GLU A N 1
ATOM 858 C CA . GLU A 1 106 ? -1.208 -8.864 -2.474 1.00 96.50 106 GLU A CA 1
ATOM 859 C C . GLU A 1 106 ? -1.051 -8.217 -1.091 1.00 96.50 106 GLU A C 1
ATOM 861 O O . GLU A 1 106 ? -1.573 -8.746 -0.108 1.00 96.50 106 GLU A O 1
ATOM 866 N N . ILE A 1 107 ? -0.451 -7.022 -1.003 1.00 97.12 107 ILE A N 1
ATOM 867 C CA . ILE A 1 107 ? -0.405 -6.246 0.249 1.00 97.12 107 ILE A CA 1
ATOM 868 C C . ILE A 1 107 ? -1.818 -5.942 0.749 1.00 97.12 107 ILE A C 1
ATOM 870 O O . ILE A 1 107 ? -2.117 -6.132 1.930 1.00 97.12 107 ILE A O 1
ATOM 874 N N . TRP A 1 108 ? -2.691 -5.470 -0.143 1.00 96.44 108 TRP A N 1
ATOM 875 C CA . TRP A 1 108 ? -4.082 -5.172 0.181 1.00 96.44 108 TRP A CA 1
ATOM 876 C C . TRP A 1 108 ? -4.805 -6.413 0.708 1.00 96.44 108 TRP A C 1
ATOM 878 O O . TRP A 1 108 ? -5.439 -6.367 1.762 1.00 96.44 108 TRP A O 1
ATOM 888 N N . LYS A 1 109 ? -4.696 -7.531 -0.010 1.00 95.75 109 LYS A N 1
ATOM 889 C CA . LYS A 1 109 ? -5.329 -8.799 0.354 1.00 95.75 109 LYS A CA 1
ATOM 890 C C . LYS A 1 109 ? -4.854 -9.280 1.726 1.00 95.75 109 LYS A C 1
ATOM 892 O O . LYS A 1 109 ? -5.687 -9.524 2.595 1.00 95.75 109 LYS A O 1
ATOM 897 N N . ALA A 1 110 ? -3.541 -9.345 1.949 1.00 96.62 110 ALA A N 1
ATOM 898 C CA . ALA A 1 110 ? -2.970 -9.763 3.227 1.00 96.62 110 ALA A CA 1
ATOM 899 C C . ALA A 1 110 ? -3.364 -8.826 4.379 1.00 96.62 110 ALA A C 1
ATOM 901 O O . ALA A 1 110 ? -3.681 -9.286 5.474 1.00 96.62 110 ALA A O 1
ATOM 902 N N . HIS A 1 111 ? -3.415 -7.513 4.132 1.00 96.00 111 HIS A N 1
ATOM 903 C CA . HIS A 1 111 ? -3.881 -6.554 5.128 1.00 96.00 111 HIS A CA 1
ATOM 904 C C . HIS A 1 111 ? -5.329 -6.828 5.552 1.00 96.00 111 HIS A C 1
ATOM 906 O O . HIS A 1 111 ? -5.615 -6.873 6.744 1.00 96.00 111 HIS A O 1
ATOM 912 N N . PHE A 1 112 ? -6.249 -7.038 4.608 1.00 94.81 112 PHE A N 1
ATOM 913 C CA . PHE A 1 112 ? -7.650 -7.265 4.970 1.00 94.81 112 PHE A CA 1
ATOM 914 C C . PHE A 1 112 ? -7.927 -8.663 5.524 1.00 94.81 112 PHE A C 1
ATOM 916 O O . PHE A 1 112 ? -8.824 -8.786 6.352 1.00 94.81 112 PHE A O 1
ATOM 923 N N . HIS A 1 113 ? -7.129 -9.675 5.175 1.00 95.75 113 HIS A N 1
ATOM 924 C CA . HIS A 1 113 ? -7.141 -10.951 5.899 1.00 95.75 113 HIS A CA 1
ATOM 925 C C . HIS A 1 113 ? -6.731 -10.777 7.364 1.00 95.75 113 HIS A C 1
ATOM 927 O O . HIS A 1 113 ? -7.341 -11.370 8.249 1.00 95.75 113 HIS A O 1
ATOM 933 N N . PHE A 1 114 ? -5.757 -9.913 7.653 1.00 94.81 114 PHE A N 1
ATOM 934 C CA . PHE A 1 114 ? -5.437 -9.570 9.036 1.00 94.81 114 PHE A CA 1
ATOM 935 C C . PHE A 1 114 ? -6.602 -8.862 9.734 1.00 94.81 114 PHE A C 1
ATOM 937 O O . PHE A 1 114 ? -6.982 -9.241 10.837 1.00 94.81 114 PHE A O 1
ATOM 944 N N . VAL A 1 115 ? -7.200 -7.858 9.088 1.00 91.25 115 VAL A N 1
ATOM 945 C CA . VAL A 1 115 ? -8.262 -7.039 9.698 1.00 91.25 115 VAL A CA 1
ATOM 946 C C . VAL A 1 115 ? -9.558 -7.817 9.938 1.00 91.25 115 VAL A C 1
ATOM 948 O O . VAL A 1 115 ? -10.208 -7.591 10.959 1.00 91.25 115 VAL A O 1
ATOM 951 N N . PHE A 1 116 ? -9.967 -8.677 9.004 1.00 92.00 116 PHE A N 1
ATOM 952 C CA . PHE A 1 116 ? -11.262 -9.365 9.068 1.00 92.00 116 PHE A CA 1
ATOM 953 C C . PHE A 1 116 ? -11.166 -10.809 9.555 1.00 92.00 116 PHE A C 1
ATOM 955 O O . PHE A 1 116 ? -12.068 -11.257 10.260 1.00 92.00 116 PHE A O 1
ATOM 962 N N . ASP A 1 117 ? -10.078 -11.509 9.229 1.00 94.56 117 ASP A N 1
ATOM 963 C CA . ASP A 1 117 ? -9.922 -12.938 9.514 1.00 94.56 117 ASP A CA 1
ATOM 964 C C . ASP A 1 117 ? -8.886 -13.211 10.623 1.00 94.56 117 ASP A C 1
ATOM 966 O O . ASP A 1 117 ? -8.620 -14.368 10.942 1.00 94.56 117 ASP A O 1
ATOM 970 N N . ASN A 1 118 ? -8.289 -12.166 11.222 1.00 91.75 118 ASN A N 1
ATOM 971 C CA . ASN A 1 118 ? -7.209 -12.256 12.220 1.00 91.75 118 ASN A CA 1
ATOM 972 C C . ASN A 1 118 ? -5.987 -13.075 11.755 1.00 91.75 118 ASN A C 1
ATOM 974 O O . ASN A 1 118 ? -5.228 -13.601 12.572 1.00 91.75 118 ASN A O 1
ATOM 978 N N . MET A 1 119 ? -5.768 -13.175 10.442 1.00 93.94 119 MET A N 1
ATOM 979 C CA . MET A 1 119 ? -4.610 -13.867 9.876 1.00 93.94 119 MET A CA 1
ATOM 980 C C . MET A 1 119 ? -3.367 -12.972 9.952 1.00 93.94 119 MET A C 1
ATOM 982 O O . MET A 1 119 ? -3.411 -11.862 9.426 1.00 93.94 119 MET A O 1
ATOM 986 N N . PRO A 1 120 ? -2.248 -13.411 10.556 1.00 94.00 120 PRO A N 1
ATOM 987 C CA . PRO A 1 120 ? -1.057 -12.577 10.702 1.00 94.00 120 PRO A CA 1
ATOM 988 C C . PRO A 1 120 ? -0.545 -12.099 9.340 1.00 94.00 120 PRO A C 1
ATOM 990 O O . PRO A 1 120 ? -0.477 -12.866 8.381 1.00 94.00 120 PRO A O 1
ATOM 993 N N . PHE A 1 121 ? -0.163 -10.822 9.259 1.00 95.81 121 PHE A N 1
ATOM 994 C CA . PHE A 1 121 ? 0.472 -10.294 8.058 1.00 95.81 121 PHE A CA 1
ATOM 995 C C . PHE A 1 121 ? 1.891 -10.864 7.956 1.00 95.81 121 PHE A C 1
ATOM 997 O O . PHE A 1 121 ? 2.781 -10.441 8.693 1.00 95.81 121 PHE A O 1
ATOM 1004 N N . ASP A 1 122 ? 2.099 -11.807 7.040 1.00 95.50 122 ASP A N 1
ATOM 1005 C CA . ASP A 1 122 ? 3.412 -12.378 6.746 1.00 95.50 122 ASP A CA 1
ATOM 1006 C C . ASP A 1 122 ? 3.962 -11.824 5.428 1.00 95.50 122 ASP A C 1
ATOM 1008 O O . ASP A 1 122 ? 3.519 -12.189 4.334 1.00 95.50 122 ASP A O 1
ATOM 1012 N N . SER A 1 123 ? 4.961 -10.949 5.537 1.00 95.25 123 SER A N 1
ATOM 1013 C CA . SER A 1 123 ? 5.621 -10.341 4.384 1.00 95.25 123 SER A CA 1
ATOM 1014 C C . SER A 1 123 ? 6.274 -11.378 3.465 1.00 95.25 123 SER A C 1
ATOM 1016 O O . SER A 1 123 ? 6.296 -11.171 2.254 1.00 95.25 123 SER A O 1
ATOM 1018 N N . THR A 1 124 ? 6.760 -12.504 3.999 1.00 94.62 124 THR A N 1
ATOM 1019 C CA . THR A 1 124 ? 7.416 -13.560 3.206 1.00 94.62 124 THR A CA 1
ATOM 1020 C C . THR A 1 124 ? 6.424 -14.242 2.272 1.00 94.62 124 THR A C 1
ATOM 1022 O O . THR A 1 124 ? 6.693 -14.411 1.079 1.00 94.62 124 THR A O 1
ATOM 1025 N N . THR A 1 125 ? 5.248 -14.590 2.798 1.00 93.88 125 THR A N 1
ATOM 1026 C CA . THR A 1 125 ? 4.153 -15.159 2.004 1.00 93.88 125 THR A CA 1
ATOM 1027 C C . THR A 1 125 ? 3.680 -14.176 0.932 1.00 93.88 125 THR A C 1
ATOM 1029 O O . THR A 1 125 ? 3.509 -14.569 -0.220 1.00 93.88 125 THR A O 1
ATOM 1032 N N . VAL A 1 126 ? 3.542 -12.887 1.269 1.00 94.94 126 VAL A N 1
ATOM 1033 C CA . VAL A 1 126 ? 3.172 -11.840 0.296 1.00 94.94 126 VAL A CA 1
ATOM 1034 C C . VAL A 1 126 ? 4.179 -11.771 -0.854 1.00 94.94 126 VAL A C 1
ATOM 1036 O O . VAL A 1 126 ? 3.777 -11.802 -2.013 1.00 94.94 126 VAL A O 1
ATOM 1039 N N . ILE A 1 127 ? 5.480 -11.727 -0.553 1.00 93.88 127 ILE A N 1
ATOM 1040 C CA . ILE A 1 127 ? 6.541 -11.700 -1.573 1.00 93.88 127 ILE A CA 1
ATOM 1041 C C . ILE A 1 127 ? 6.487 -12.957 -2.449 1.00 93.88 127 ILE A C 1
ATOM 1043 O O . ILE A 1 127 ? 6.592 -12.868 -3.670 1.00 93.88 127 ILE A O 1
ATOM 1047 N N . THR A 1 128 ? 6.288 -14.126 -1.838 1.00 92.44 128 THR A N 1
ATOM 1048 C CA . THR A 1 128 ? 6.205 -15.404 -2.558 1.00 92.44 128 THR A CA 1
ATOM 1049 C C . THR A 1 128 ? 5.037 -15.411 -3.544 1.00 92.44 128 THR A C 1
ATOM 1051 O O . THR A 1 128 ? 5.223 -15.791 -4.695 1.00 92.44 128 THR A O 1
ATOM 1054 N N . ASN A 1 129 ? 3.867 -14.905 -3.144 1.00 91.31 129 ASN A N 1
ATOM 1055 C CA . ASN A 1 129 ? 2.704 -14.800 -4.030 1.00 91.31 129 ASN A CA 1
ATOM 1056 C C . ASN A 1 129 ? 2.912 -13.835 -5.206 1.00 91.31 129 ASN A C 1
ATOM 1058 O O . ASN A 1 129 ? 2.274 -14.008 -6.233 1.00 91.31 129 ASN A O 1
ATOM 1062 N N . ILE A 1 130 ? 3.763 -12.812 -5.066 1.00 88.44 130 ILE A N 1
ATOM 1063 C CA . ILE A 1 130 ? 4.057 -11.862 -6.156 1.00 88.44 130 ILE A CA 1
ATOM 1064 C C . ILE A 1 130 ? 4.967 -12.503 -7.219 1.00 88.44 130 ILE A C 1
ATOM 1066 O O . ILE A 1 130 ? 4.912 -12.122 -8.387 1.00 88.44 130 ILE A O 1
ATOM 1070 N N . ARG A 1 131 ? 5.812 -13.461 -6.815 1.00 84.00 131 ARG A N 1
ATOM 1071 C CA . ARG A 1 131 ? 6.767 -14.164 -7.690 1.00 84.00 131 ARG A CA 1
ATOM 1072 C C . ARG A 1 131 ? 6.140 -15.305 -8.504 1.00 84.00 131 ARG A C 1
ATOM 1074 O O . ARG A 1 131 ? 6.757 -15.740 -9.474 1.00 84.00 131 ARG A O 1
ATOM 1081 N N . HIS A 1 132 ? 4.980 -15.810 -8.084 1.00 67.81 132 HIS A N 1
ATOM 1082 C CA . HIS A 1 132 ? 4.254 -16.921 -8.711 1.00 67.81 132 HIS A CA 1
ATOM 1083 C C . HIS A 1 132 ? 3.143 -16.429 -9.641 1.00 67.81 132 HIS A C 1
ATOM 1085 O O . HIS A 1 132 ? 2.936 -17.104 -10.675 1.00 67.81 132 HIS A O 1
#

Nearest PDB structures (foldseek):
  2g3b-assembly1_B  TM=6.036E-01  e=5.199E+00  Rhodococcus jostii RHA1

Radius of gyration: 14.92 Å; Cα contacts (8 Å, |Δi|>4): 159; chains: 1; bounding box: 37×27×40 Å

Sequence (132 aa):
RNIIYRFINNKIPSRSLLQYIFSKNVTFANCQICSGDTETADHLLFTCPAKLFV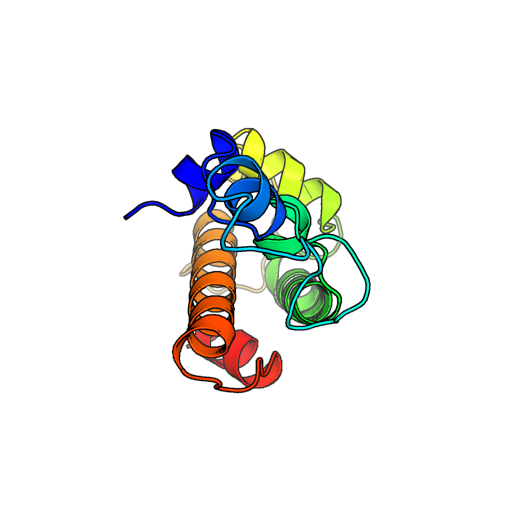WNEIIFEFLWPTVFVPTLIQATLRLNLQELPVYCRIPEVLSTITVVLITIAEIWKAHFHFVFDNMPFDSTTVITNIRH

Secondary structure (DSSP, 8-state):
--HHHHHHTT-S--HHHHHHH-TTT----B-TTTSSSB--HHIIIIISHHHHHHHHHHIIIIITTT--HHHHHHHHHTT-GGGSPPPS-S-TT--HHHHHHHHHHHHHHHHHHHHHH-----HHHHHHHHH-

Organism: Rhizopus microsporus (NCBI:txid58291)